Protein AF-A0A9E3A3T0-F1 (afdb_monomer)

Secondary structure (DSSP, 8-state):
-EEEEETTEEEEE---TTS-HHHIIIIIS--TTSPP-SSSSSS-TT------

Mean predicted aligned error: 2.38 Å

Radius of gyration: 11.25 Å; Cα contacts (8 Å, |Δi|>4): 52; chains: 1; bounding box: 26×23×25 Å

Solvent-accessible surface area (backbone atoms only — not comparable to full-atom values): 3564 Å² total; per-residue (Å²): 111,47,79,48,74,58,96,90,40,82,47,78,42,88,63,63,96,83,58,54,67,68,50,51,41,30,70,76,63,62,42,65,82,55,32,90,68,73,90,70,89,77,69,64,50,59,65,76,86,73,101,116

Nearest PDB structures (foldseek):
  8gy3-assembly1_B  TM=9.719E-01  e=7.538E-05  Gluconobacter oxydans
  5y6q-assembly1_A  TM=9.342E-01  e=1.891E-03  Methylobacillus sp. KY4400
  1ffv-assembly1_A  TM=9.395E-01  e=2.054E-03  Hydrogenophaga pseudoflava
  1n5w-assembly1_D  TM=9.470E-01  e=4.322E-03  Afipia carboxidovorans OM5
  3hrd-assembly1_H  TM=8.983E-01  e=9.091E-03  Eubacterium barkeri

Foldseek 3Di:
DDWDQDPNRIDDDDDDPPDDVLCCCCPVVVNPQQDDDPVPPDPCSRDDDDPD

Structure (mmCIF, N/CA/C/O backbone):
data_AF-A0A9E3A3T0-F1
#
_entry.id   AF-A0A9E3A3T0-F1
#
loop_
_atom_site.group_PDB
_atom_site.id
_atom_site.type_symbol
_atom_site.label_atom_id
_atom_site.label_alt_id
_atom_site.label_comp_id
_atom_site.label_asym_id
_atom_site.label_entity_id
_atom_site.label_seq_id
_atom_site.pdbx_PDB_ins_code
_atom_site.Cartn_x
_atom_site.Cartn_y
_atom_site.Cartn_z
_atom_site.occupancy
_atom_site.B_iso_or_equiv
_atom_site.auth_seq_id
_atom_site.auth_comp_id
_atom_site.auth_asym_id
_atom_site.auth_atom_id
_atom_site.pdbx_PDB_model_num
ATOM 1 N N . MET A 1 1 ? -15.639 5.825 -0.072 1.00 83.69 1 MET A N 1
ATOM 2 C CA . MET A 1 1 ? -15.175 5.096 1.127 1.00 83.69 1 MET A CA 1
ATOM 3 C C . MET A 1 1 ? -15.019 3.625 0.794 1.00 83.69 1 MET A C 1
ATOM 5 O O . MET A 1 1 ? -15.961 3.034 0.279 1.00 83.69 1 MET A O 1
ATOM 9 N N . ILE A 1 2 ? -13.849 3.061 1.078 1.00 92.81 2 ILE A N 1
ATOM 10 C CA . ILE A 1 2 ? -13.509 1.648 0.878 1.00 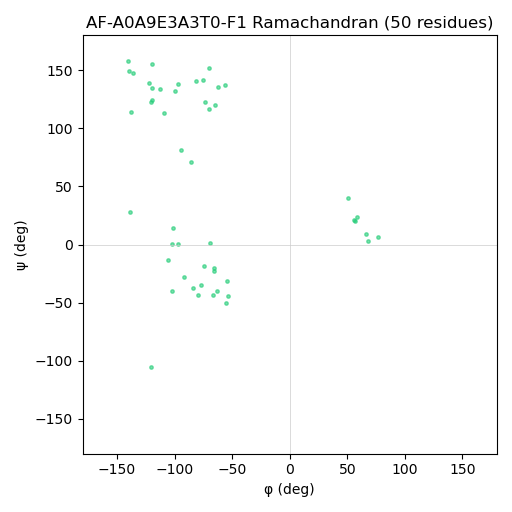92.81 2 ILE A CA 1
ATOM 11 C C . ILE A 1 2 ? -13.160 1.060 2.249 1.00 92.81 2 ILE A C 1
ATOM 13 O O . ILE A 1 2 ? -12.427 1.692 3.0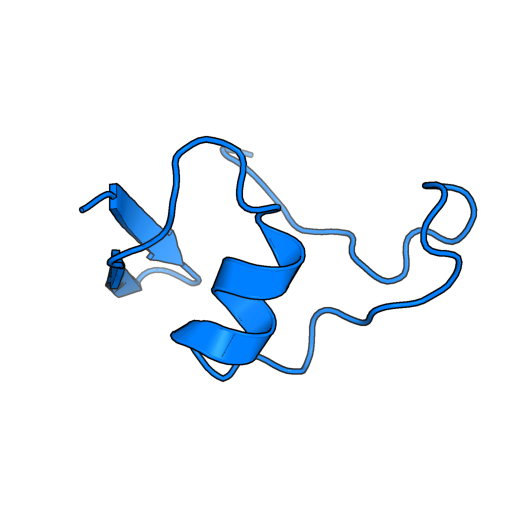09 1.00 92.81 2 ILE A O 1
ATOM 17 N N . ALA A 1 3 ? -13.689 -0.122 2.565 1.00 94.75 3 ALA A N 1
ATOM 18 C CA . ALA A 1 3 ? -13.364 -0.855 3.787 1.00 94.75 3 ALA A CA 1
ATOM 19 C C . ALA A 1 3 ? -12.335 -1.954 3.488 1.00 94.75 3 ALA A C 1
ATOM 21 O O . ALA A 1 3 ? -12.498 -2.711 2.533 1.00 94.75 3 ALA 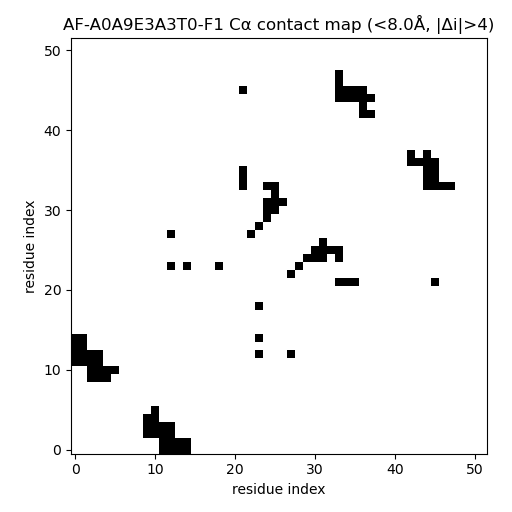A O 1
ATOM 22 N N . LEU A 1 4 ? -11.285 -2.035 4.303 1.00 95.00 4 LEU A N 1
ATOM 23 C CA . LEU A 1 4 ? -10.172 -2.976 4.148 1.00 95.00 4 LEU A CA 1
ATOM 24 C C . LEU A 1 4 ? -9.739 -3.540 5.504 1.00 95.00 4 LEU A C 1
ATOM 26 O O . LEU A 1 4 ? -9.824 -2.866 6.527 1.00 95.00 4 LEU A O 1
ATOM 30 N N . SER A 1 5 ? -9.236 -4.775 5.502 1.00 97.06 5 SER A N 1
ATOM 31 C CA . SER A 1 5 ? -8.545 -5.374 6.646 1.00 97.06 5 SER A CA 1
ATOM 32 C C . SER A 1 5 ? -7.062 -5.480 6.314 1.00 97.06 5 SER A C 1
ATOM 34 O O . SER A 1 5 ? -6.681 -6.221 5.410 1.00 97.06 5 SER A O 1
ATOM 36 N N . VAL A 1 6 ? -6.222 -4.720 7.016 1.00 97.12 6 VAL A N 1
ATOM 37 C CA . VAL A 1 6 ? -4.775 -4.664 6.767 1.00 97.12 6 VAL A CA 1
ATOM 38 C C . VAL A 1 6 ? -4.047 -5.097 8.026 1.00 97.12 6 VAL A C 1
ATOM 40 O O . VAL A 1 6 ? -4.236 -4.520 9.097 1.00 97.12 6 VAL A O 1
ATOM 43 N N . ASN A 1 7 ? -3.218 -6.136 7.909 1.00 96.19 7 ASN A N 1
ATOM 44 C CA . ASN A 1 7 ? -2.487 -6.727 9.036 1.00 96.19 7 ASN A CA 1
ATOM 45 C C . ASN A 1 7 ? -3.402 -7.055 10.237 1.00 96.19 7 ASN A C 1
ATOM 47 O O . ASN A 1 7 ? -3.050 -6.805 11.390 1.00 96.19 7 ASN A O 1
ATOM 51 N N . GLY A 1 8 ? -4.605 -7.570 9.952 1.00 96.31 8 GLY A N 1
ATOM 52 C CA . GLY A 1 8 ? -5.612 -7.943 10.951 1.0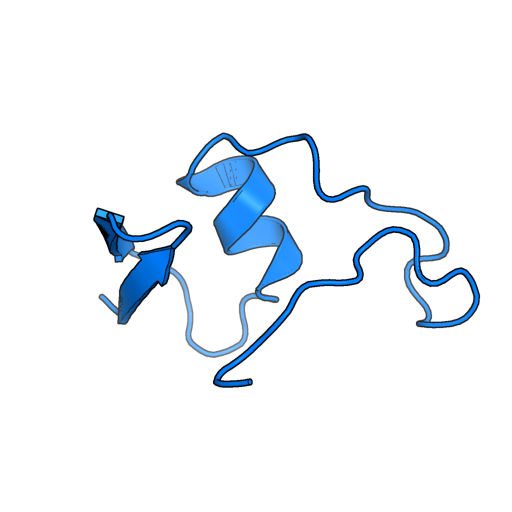0 96.31 8 GLY A CA 1
ATOM 53 C C . GLY A 1 8 ? -6.383 -6.775 11.578 1.00 96.31 8 GLY A C 1
ATOM 54 O O . GLY A 1 8 ? -7.152 -7.000 12.511 1.00 96.31 8 GLY A O 1
ATOM 55 N N . LYS A 1 9 ? -6.191 -5.539 11.101 1.00 97.31 9 LYS A N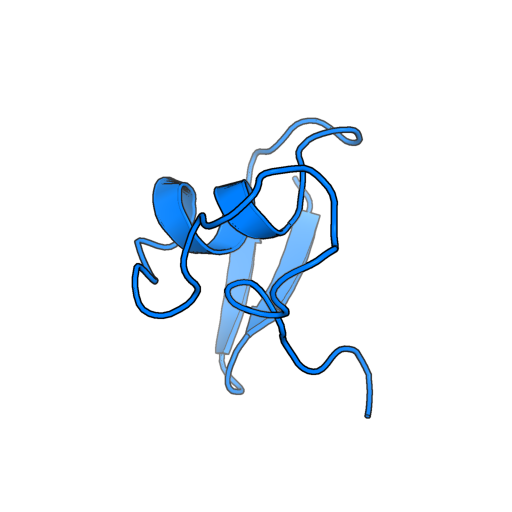 1
ATOM 56 C CA . LYS A 1 9 ? -6.877 -4.342 11.607 1.00 97.31 9 LYS A CA 1
ATOM 57 C C . LYS A 1 9 ? -7.831 -3.774 10.549 1.00 97.31 9 LYS A C 1
ATOM 59 O O . LYS A 1 9 ? -7.418 -3.638 9.397 1.00 97.31 9 LYS A O 1
ATOM 64 N N . PRO A 1 10 ? -9.077 -3.427 10.913 1.00 97.75 10 PRO A N 1
ATOM 65 C CA . PRO A 1 10 ? -10.012 -2.806 9.984 1.00 97.75 10 PRO A CA 1
ATOM 66 C C . PRO A 1 10 ? -9.659 -1.332 9.741 1.00 97.75 10 PRO A C 1
ATOM 68 O O . PRO A 1 10 ? -9.306 -0.610 10.673 1.00 97.75 10 PRO A O 1
ATOM 71 N N . PHE A 1 11 ? -9.816 -0.886 8.497 1.00 97.12 11 PHE A N 1
ATOM 72 C CA . PHE A 1 11 ? -9.649 0.496 8.059 1.00 97.12 11 PHE A CA 1
ATOM 73 C C . PHE A 1 11 ? -10.777 0.897 7.107 1.00 97.12 11 PHE A C 1
ATOM 75 O O . PHE A 1 11 ? -11.244 0.087 6.304 1.00 97.12 11 PHE A O 1
ATOM 82 N N . THR A 1 12 ? -11.155 2.172 7.160 1.00 97.44 12 THR A N 1
ATOM 83 C CA . THR A 1 12 ? -12.025 2.815 6.172 1.00 97.44 12 THR A CA 1
ATOM 84 C C . THR A 1 12 ? -11.253 3.968 5.554 1.00 97.44 12 THR A C 1
ATOM 86 O O . THR A 1 12 ? -10.774 4.835 6.282 1.00 97.44 12 THR A O 1
ATOM 89 N N . VAL A 1 13 ? -11.119 3.973 4.229 1.00 96.44 13 VAL A N 1
ATOM 90 C CA . VAL A 1 13 ? -10.327 4.972 3.500 1.00 96.44 13 VAL A CA 1
ATOM 91 C C . VAL A 1 13 ? -11.187 5.701 2.471 1.00 96.44 13 VAL A C 1
ATOM 93 O O . VAL A 1 13 ? -12.012 5.101 1.774 1.00 96.44 13 VAL A O 1
ATOM 96 N N . GLU A 1 14 ? -10.990 7.010 2.361 1.00 96.56 14 GLU A N 1
ATOM 97 C CA . GLU A 1 14 ? -11.563 7.855 1.313 1.00 96.56 14 GLU A CA 1
ATOM 98 C C . GLU A 1 14 ? -10.577 8.002 0.150 1.00 96.56 14 GLU A C 1
ATOM 100 O O . GLU A 1 14 ? -9.852 8.983 0.050 1.00 96.56 14 GLU A O 1
ATOM 105 N N . ALA A 1 15 ? -10.545 6.998 -0.726 1.00 95.25 15 ALA A N 1
ATOM 106 C CA . ALA A 1 15 ? -9.772 7.015 -1.966 1.00 95.25 15 ALA A CA 1
ATOM 107 C C . ALA A 1 15 ? -10.694 6.866 -3.185 1.00 95.25 15 ALA A C 1
ATOM 109 O O . ALA A 1 15 ? -11.797 6.312 -3.075 1.00 95.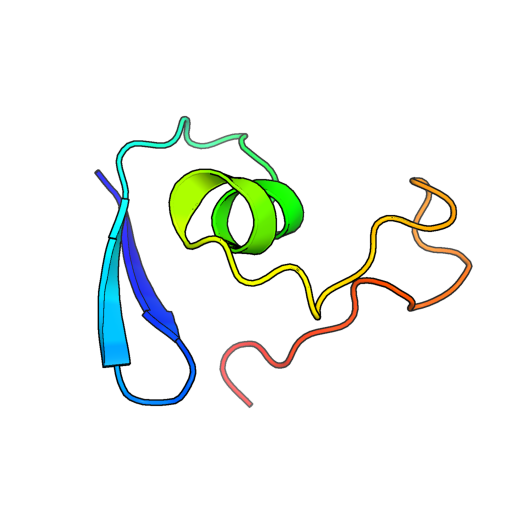25 15 ALA A O 1
ATOM 110 N N . GLU A 1 16 ? -10.238 7.357 -4.337 1.00 95.31 16 GLU A N 1
ATOM 111 C CA . GLU A 1 16 ? -10.909 7.153 -5.622 1.00 95.31 16 GLU A CA 1
ATOM 112 C C . GLU A 1 16 ? -10.769 5.687 -6.064 1.00 95.31 16 GLU A C 1
ATOM 114 O O . GLU A 1 16 ? -9.825 4.993 -5.681 1.00 95.31 16 GLU A O 1
ATOM 119 N N . GLY A 1 17 ? -11.727 5.181 -6.846 1.00 91.94 17 GLY A N 1
ATOM 120 C CA . GLY A 1 17 ? -11.791 3.754 -7.200 1.00 91.94 17 GLY A CA 1
ATOM 121 C C . GLY A 1 17 ? -10.630 3.260 -8.071 1.00 91.94 17 GLY A C 1
ATOM 122 O O . GLY A 1 17 ? -10.359 2.063 -8.115 1.00 91.94 17 GLY A O 1
ATOM 123 N N . ASP A 1 18 ? -9.940 4.174 -8.741 1.00 95.00 18 ASP A N 1
ATOM 124 C CA . ASP A 1 18 ? -8.750 3.937 -9.550 1.00 95.00 18 ASP A CA 1
ATOM 125 C C . ASP A 1 18 ? -7.445 4.229 -8.793 1.00 95.00 18 ASP A C 1
ATOM 127 O O . ASP A 1 18 ? -6.368 4.027 -9.354 1.00 95.00 18 ASP A O 1
ATOM 131 N N . THR A 1 19 ? -7.510 4.644 -7.518 1.00 96.06 19 THR A N 1
ATOM 132 C CA . THR A 1 19 ? -6.318 4.881 -6.696 1.00 96.06 19 THR A CA 1
ATOM 133 C C . THR A 1 19 ? -5.566 3.562 -6.470 1.00 96.06 19 THR A C 1
ATOM 135 O O . THR A 1 19 ? -6.108 2.635 -5.861 1.00 96.06 19 THR A O 1
ATOM 138 N N . PRO A 1 20 ? -4.290 3.452 -6.891 1.00 95.62 20 PRO A N 1
ATOM 139 C CA . PRO A 1 20 ? -3.491 2.257 -6.645 1.00 95.62 20 PRO A CA 1
ATOM 140 C C . PRO A 1 20 ? -3.386 1.900 -5.157 1.00 95.62 20 PRO A C 1
ATOM 142 O O . PRO A 1 20 ? -3.083 2.756 -4.323 1.00 95.62 20 PRO A O 1
ATOM 145 N N . LEU A 1 21 ? -3.509 0.606 -4.832 1.00 96.00 21 LEU A N 1
ATOM 146 C CA . LEU A 1 21 ? -3.399 0.101 -3.453 1.00 96.00 21 LEU A CA 1
ATOM 147 C C . LEU A 1 21 ? -2.092 0.526 -2.764 1.00 96.00 21 LEU A C 1
ATOM 149 O O . LEU 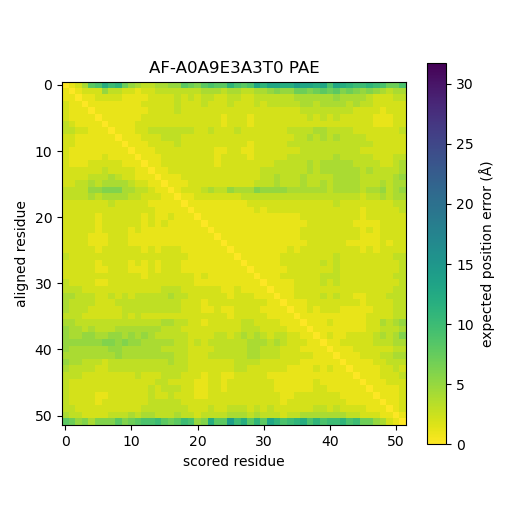A 1 21 ? -2.070 0.760 -1.559 1.00 96.00 21 LEU A O 1
ATOM 153 N N . LEU A 1 22 ? -1.007 0.679 -3.530 1.00 97.25 22 LEU A N 1
ATOM 154 C CA . LEU A 1 22 ? 0.264 1.196 -3.027 1.00 97.25 22 LEU A CA 1
ATOM 155 C C . LEU A 1 22 ? 0.106 2.551 -2.318 1.00 97.25 22 LEU A C 1
ATOM 157 O O . LEU A 1 22 ? 0.679 2.735 -1.247 1.00 97.25 22 LEU A O 1
ATOM 161 N N . TRP A 1 23 ? -0.662 3.477 -2.894 1.00 97.00 23 TRP A N 1
ATOM 162 C CA . TRP A 1 23 ? -0.859 4.816 -2.332 1.00 97.00 23 TRP A CA 1
ATOM 163 C C . TRP A 1 23 ? -1.833 4.797 -1.163 1.00 97.00 23 TRP A C 1
ATOM 165 O O . TRP A 1 23 ? -1.595 5.467 -0.166 1.00 97.00 23 TRP A O 1
ATOM 175 N N . VAL A 1 24 ? -2.857 3.939 -1.215 1.00 97.62 24 VAL A N 1
ATOM 176 C CA . VAL A 1 24 ? -3.727 3.686 -0.056 1.00 97.62 24 VAL A CA 1
ATOM 177 C C . VAL A 1 24 ? -2.892 3.250 1.153 1.00 97.62 24 VAL A C 1
ATOM 179 O O . VAL A 1 24 ? -2.990 3.843 2.224 1.00 97.62 24 VAL A O 1
ATOM 182 N N . LEU A 1 25 ? -2.012 2.260 0.988 1.00 97.38 25 LEU A N 1
ATOM 183 C CA . LEU A 1 25 ? -1.175 1.774 2.087 1.00 97.38 25 LEU A CA 1
ATOM 184 C C . LEU A 1 25 ? -0.158 2.821 2.559 1.00 97.38 25 LEU A C 1
ATOM 186 O O . LEU A 1 25 ? 0.040 2.982 3.760 1.00 97.38 25 LEU A O 1
ATOM 190 N N . ARG A 1 26 ? 0.511 3.516 1.635 1.00 97.56 26 ARG A N 1
ATOM 191 C CA . ARG A 1 26 ? 1.613 4.426 1.979 1.00 97.56 26 ARG A CA 1
ATOM 192 C C . ARG A 1 26 ? 1.157 5.784 2.486 1.00 97.56 26 ARG A C 1
ATOM 194 O O . ARG A 1 26 ? 1.753 6.263 3.444 1.00 97.56 26 ARG A O 1
ATOM 201 N N . ASP A 1 27 ? 0.165 6.382 1.841 1.00 96.50 27 ASP A N 1
ATOM 202 C CA . ASP A 1 27 ? -0.157 7.799 2.016 1.00 96.50 27 ASP A CA 1
ATOM 203 C C . ASP A 1 27 ? -1.383 7.970 2.917 1.00 96.50 27 ASP A C 1
ATOM 205 O O . ASP A 1 27 ? -1.381 8.828 3.790 1.00 96.50 27 ASP A O 1
ATOM 209 N N . TYR A 1 28 ? -2.399 7.110 2.771 1.00 96.75 28 TYR A N 1
ATOM 210 C CA . TYR A 1 28 ? -3.598 7.167 3.617 1.00 96.75 28 TYR A CA 1
ATOM 211 C C . TYR A 1 28 ? -3.418 6.438 4.950 1.00 96.75 28 TYR A C 1
ATOM 213 O O . TYR A 1 28 ? -3.939 6.884 5.969 1.00 96.75 28 TYR A O 1
ATOM 221 N N . LEU A 1 29 ? -2.709 5.304 4.951 1.00 96.88 29 LEU A N 1
ATOM 222 C CA . LEU A 1 29 ? -2.465 4.507 6.161 1.00 96.88 29 LEU A CA 1
ATOM 223 C C . LEU A 1 29 ? -1.056 4.692 6.744 1.00 96.88 29 LEU A C 1
ATOM 225 O O . LEU A 1 29 ? -0.715 4.033 7.726 1.00 96.88 29 LEU A O 1
ATOM 229 N N . GLU A 1 30 ? -0.226 5.540 6.127 1.00 96.81 30 GLU A N 1
ATOM 230 C CA . GLU A 1 30 ? 1.154 5.838 6.547 1.00 96.81 30 GLU A CA 1
ATOM 231 C C . GLU A 1 30 ? 2.076 4.596 6.651 1.00 96.81 30 GLU A C 1
ATOM 233 O O . GLU A 1 30 ? 3.140 4.614 7.280 1.00 96.81 30 GLU A O 1
ATOM 238 N N . MET A 1 31 ? 1.723 3.486 5.991 1.00 97.00 31 MET A N 1
ATOM 239 C CA . MET A 1 31 ? 2.470 2.223 6.021 1.00 97.00 31 MET A CA 1
ATOM 240 C C . MET A 1 31 ? 3.589 2.223 4.974 1.00 97.00 31 MET A C 1
ATOM 242 O O . MET A 1 31 ? 3.570 1.507 3.971 1.00 97.00 31 MET A O 1
ATOM 246 N N . THR A 1 32 ? 4.631 3.012 5.224 1.00 96.06 32 THR A N 1
ATOM 247 C CA . THR A 1 32 ? 5.732 3.235 4.267 1.00 96.06 32 THR A CA 1
ATOM 248 C C . THR A 1 32 ? 6.652 2.025 4.027 1.00 96.06 32 THR A C 1
ATOM 250 O O . THR A 1 32 ? 7.617 2.137 3.258 1.00 96.06 32 THR A O 1
ATOM 253 N N . GLY A 1 33 ? 6.386 0.880 4.669 1.00 96.25 33 GLY A N 1
ATOM 254 C CA . GLY A 1 33 ? 7.098 -0.389 4.482 1.00 96.25 33 GLY A CA 1
ATOM 255 C C . GLY A 1 33 ? 6.958 -0.946 3.064 1.00 96.25 33 GLY A C 1
ATOM 256 O O . GLY A 1 33 ? 7.961 -1.356 2.483 1.00 96.25 33 GLY A O 1
ATOM 257 N N . THR A 1 34 ? 5.766 -0.851 2.470 1.00 96.25 34 THR A N 1
ATOM 258 C CA . THR A 1 34 ? 5.527 -1.160 1.052 1.00 96.25 34 THR A CA 1
ATOM 259 C C . THR A 1 34 ? 6.185 -0.083 0.195 1.00 96.25 34 THR A C 1
ATOM 261 O O . THR A 1 34 ? 5.835 1.094 0.312 1.00 96.25 34 THR A O 1
ATOM 264 N N . LYS A 1 35 ? 7.177 -0.426 -0.634 1.00 97.44 35 LYS A N 1
ATOM 265 C CA . LYS A 1 35 ? 8.024 0.576 -1.303 1.00 97.44 35 LYS A CA 1
ATOM 266 C C . LYS A 1 35 ? 7.555 0.883 -2.720 1.00 97.44 35 LYS A C 1
ATOM 268 O O . LYS A 1 35 ? 7.268 -0.017 -3.500 1.00 97.44 35 LYS A O 1
ATOM 273 N N . PHE A 1 36 ? 7.573 2.166 -3.081 1.00 97.31 36 PHE A N 1
ATOM 274 C CA . PHE A 1 36 ? 7.588 2.559 -4.486 1.00 97.31 36 PHE A CA 1
ATOM 275 C C . PHE A 1 36 ? 8.988 2.289 -5.055 1.00 97.31 36 PHE A C 1
ATOM 277 O O . PHE A 1 36 ? 9.979 2.770 -4.509 1.00 97.31 36 PHE A O 1
ATOM 284 N N . GLY A 1 37 ? 9.062 1.478 -6.110 1.00 97.31 37 GLY A N 1
ATOM 285 C CA . GLY A 1 37 ? 10.310 1.101 -6.773 1.00 97.31 37 GLY A CA 1
ATOM 286 C C . GLY A 1 37 ? 10.301 1.508 -8.241 1.00 97.31 37 GLY A C 1
ATOM 287 O O . GLY A 1 37 ? 10.426 2.678 -8.570 1.00 97.31 37 GLY A O 1
ATOM 288 N N . CYS A 1 38 ? 10.138 0.533 -9.136 1.00 97.00 38 CYS A N 1
ATOM 289 C CA . CYS A 1 38 ? 10.196 0.774 -10.580 1.00 97.00 38 CYS A CA 1
ATOM 290 C C . CYS A 1 38 ? 8.958 1.475 -11.174 1.00 97.00 38 CYS A C 1
ATOM 292 O O . CYS A 1 38 ? 9.031 1.951 -12.297 1.00 97.00 38 CYS A O 1
ATOM 294 N N . GLY A 1 39 ? 7.807 1.483 -10.489 1.00 95.94 39 GLY A N 1
ATOM 295 C CA . GLY A 1 39 ? 6.548 2.031 -11.028 1.00 95.94 39 GLY A CA 1
ATOM 296 C C . GLY A 1 39 ? 5.937 1.248 -12.203 1.00 95.94 39 GLY A C 1
ATOM 297 O O . GLY A 1 39 ? 4.908 1.650 -12.729 1.00 95.94 39 GLY A O 1
ATOM 298 N N . MET A 1 40 ? 6.544 0.125 -12.601 1.00 96.69 40 MET A N 1
ATOM 299 C CA . MET A 1 40 ? 6.188 -0.649 -13.801 1.00 96.69 40 MET A CA 1
ATOM 300 C C . MET A 1 40 ? 6.207 -2.172 -13.566 1.00 96.69 40 MET A C 1
ATOM 302 O O . MET A 1 40 ? 6.481 -2.946 -14.473 1.00 96.69 40 MET A O 1
ATOM 306 N N . ALA A 1 41 ? 5.952 -2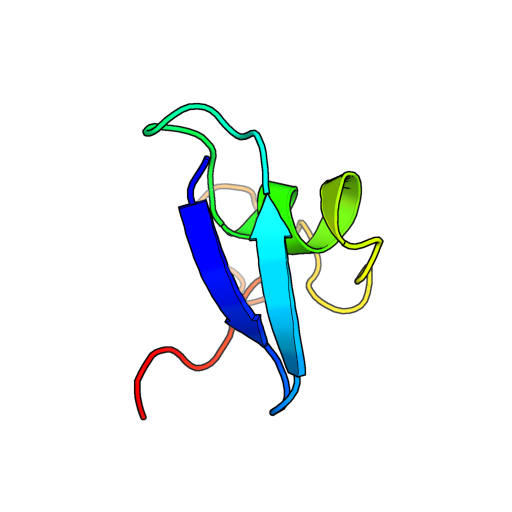.601 -12.324 1.00 95.50 41 ALA A N 1
ATOM 307 C CA . ALA A 1 41 ? 5.813 -4.008 -11.917 1.00 95.50 41 ALA A CA 1
ATOM 308 C C . ALA A 1 41 ? 7.019 -4.947 -12.189 1.00 95.50 41 ALA A C 1
ATOM 310 O O . ALA A 1 41 ? 6.859 -6.161 -12.222 1.00 95.50 41 ALA A O 1
ATOM 311 N N . LEU A 1 42 ? 8.240 -4.415 -12.318 1.00 97.75 42 LEU A N 1
ATOM 312 C CA . LEU A 1 42 ? 9.458 -5.201 -12.582 1.00 97.75 42 LEU A CA 1
ATOM 313 C C . LEU A 1 42 ? 10.235 -5.650 -11.334 1.00 97.75 42 LEU A C 1
ATOM 315 O O . LEU A 1 42 ? 10.962 -6.634 -11.395 1.00 97.75 42 LEU A O 1
ATOM 319 N N . CYS A 1 43 ? 10.154 -4.915 -10.219 1.00 97.69 43 CYS A N 1
ATOM 320 C CA . CYS A 1 43 ? 11.067 -5.118 -9.082 1.00 97.69 43 CYS A CA 1
ATOM 321 C C . CYS A 1 43 ? 10.459 -5.819 -7.860 1.00 97.69 43 CYS A C 1
ATOM 323 O O . CYS A 1 43 ? 11.196 -6.163 -6.943 1.00 97.69 43 CYS A O 1
ATOM 325 N N . GLY A 1 44 ? 9.133 -5.958 -7.782 1.00 96.94 44 GLY A N 1
ATOM 326 C CA . GLY A 1 44 ? 8.460 -6.543 -6.614 1.00 96.94 44 GLY A CA 1
ATOM 327 C C . GLY A 1 44 ? 8.560 -5.731 -5.309 1.00 96.94 44 GLY A C 1
ATOM 328 O O . GLY A 1 44 ? 8.132 -6.211 -4.264 1.00 96.94 44 GLY A O 1
ATOM 329 N N . ALA A 1 45 ? 9.072 -4.496 -5.331 1.00 98.00 45 ALA A N 1
ATOM 330 C CA . ALA A 1 45 ? 9.269 -3.685 -4.120 1.00 98.00 45 ALA A CA 1
ATOM 331 C C . ALA A 1 45 ? 7.957 -3.277 -3.412 1.00 98.00 45 ALA A C 1
ATOM 333 O O . ALA A 1 45 ? 7.959 -2.982 -2.216 1.00 98.00 45 ALA A O 1
ATOM 334 N N . CYS A 1 46 ? 6.843 -3.270 -4.148 1.00 97.56 46 CYS A N 1
ATOM 335 C CA . CYS A 1 46 ? 5.502 -2.976 -3.645 1.00 97.56 46 CYS A CA 1
ATOM 336 C C . CYS A 1 46 ? 4.642 -4.231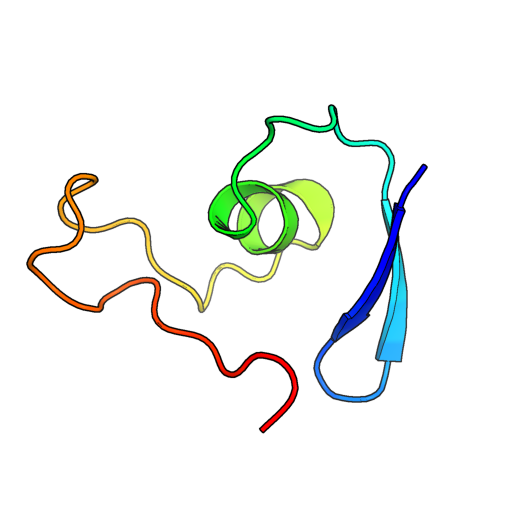 -3.404 1.00 97.56 46 CYS A C 1
ATOM 338 O O . CYS A 1 46 ? 3.428 -4.106 -3.270 1.00 97.56 46 CYS A O 1
ATOM 340 N N . THR A 1 47 ? 5.241 -5.426 -3.376 1.00 96.75 47 THR A N 1
ATOM 341 C CA . THR A 1 47 ? 4.509 -6.691 -3.186 1.00 96.75 47 THR A CA 1
ATOM 342 C C . THR A 1 47 ? 3.809 -6.734 -1.828 1.00 96.75 47 THR A C 1
ATOM 344 O O . THR A 1 47 ? 4.404 -6.395 -0.805 1.00 96.75 47 THR A O 1
ATOM 347 N N . VAL A 1 48 ? 2.557 -7.193 -1.827 1.00 96.75 48 VAL A N 1
ATOM 348 C CA . VAL A 1 48 ? 1.733 -7.442 -0.637 1.00 96.75 48 VAL A CA 1
ATOM 349 C C . VAL A 1 48 ? 0.916 -8.721 -0.836 1.00 96.75 48 VAL A C 1
ATOM 351 O O . VAL A 1 48 ? 0.679 -9.123 -1.973 1.00 96.75 48 VAL A O 1
ATOM 354 N N . HIS A 1 49 ? 0.469 -9.338 0.258 1.00 96.88 49 HIS A N 1
ATOM 355 C CA . HIS A 1 49 ? -0.524 -10.415 0.209 1.00 96.88 49 HIS A CA 1
ATOM 356 C C . HIS A 1 49 ? -1.934 -9.834 0.083 1.00 96.88 49 HIS A C 1
ATOM 358 O O . HIS A 1 49 ? -2.250 -8.834 0.733 1.00 96.88 49 HIS A O 1
ATOM 364 N N . MET A 1 50 ? -2.777 -10.472 -0.725 1.00 95.81 50 MET A N 1
ATOM 365 C CA . MET A 1 50 ? -4.179 -10.108 -0.918 1.00 95.81 50 MET A CA 1
ATOM 366 C C . MET A 1 50 ? -4.997 -11.394 -0.943 1.00 95.81 50 MET A C 1
ATOM 368 O O . MET A 1 50 ? -4.822 -12.209 -1.839 1.00 95.81 50 MET A O 1
ATOM 372 N N . ASP A 1 51 ? -5.849 -11.571 0.066 1.00 93.94 51 ASP A N 1
ATOM 373 C CA . ASP A 1 51 ? -6.743 -12.728 0.219 1.00 93.94 51 ASP A CA 1
ATOM 374 C C . ASP A 1 51 ? -6.072 -14.121 0.214 1.00 93.94 51 ASP A C 1
ATOM 376 O O . ASP A 1 51 ? -6.745 -15.130 0.010 1.00 93.94 51 ASP A O 1
ATOM 380 N N . GLY A 1 52 ? -4.769 -14.195 0.511 1.00 77.25 52 GLY A N 1
ATOM 381 C CA . GLY A 1 52 ? -3.994 -15.440 0.614 1.00 77.25 52 GLY A CA 1
ATOM 382 C C . GLY A 1 52 ? -2.777 -15.446 -0.291 1.00 77.25 52 GLY A C 1
ATOM 383 O O . GLY A 1 52 ? -2.340 -16.565 -0.633 1.00 77.25 52 GLY A O 1
#

pLDDT: mean 95.82, std 3.35, range [77.25, 98.0]

Sequence (52 aa):
MIALSVNGKPFTVEAEGDTPLLWVLRDYLEMTGTKFGCGMALCGACTVHMDG